Protein AF-A0A537UPV2-F1 (afdb_monomer_lite)

Radius of gyration: 10.25 Å; chains: 1; bounding box: 26×12×23 Å

Sequence (36 aa):
GECGVFTYEIAETKVTQVMDFARKHQHPLQCVMEKK

pLDDT: mean 96.15, std 3.23, range [80.75, 98.31]

Structure (mmCIF, N/CA/C/O backbone):
data_AF-A0A537UPV2-F1
#
_entry.id   AF-A0A537UPV2-F1
#
loop_
_atom_site.group_PDB
_atom_site.id
_atom_site.type_symbol
_atom_site.label_atom_id
_atom_site.label_alt_id
_atom_site.label_comp_id
_atom_site.label_asym_id
_atom_site.label_entity_id
_atom_site.label_seq_id
_atom_site.pdbx_PDB_ins_code
_atom_site.Cartn_x
_atom_site.Cartn_y
_atom_site.Cartn_z
_atom_site.oc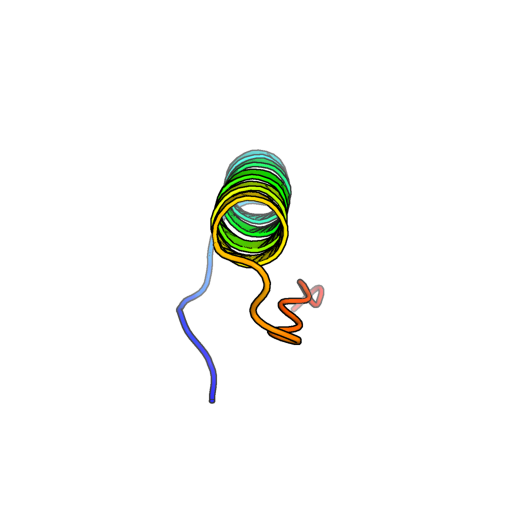cupancy
_atom_site.B_iso_or_equiv
_atom_site.auth_seq_id
_atom_site.auth_comp_id
_atom_site.auth_asym_id
_atom_site.auth_atom_id
_atom_site.pdbx_PDB_model_num
ATOM 1 N N . GLY A 1 1 ? -12.805 -1.734 -8.449 1.00 90.50 1 GLY A N 1
ATOM 2 C CA . GLY A 1 1 ? -13.722 -2.502 -7.585 1.00 90.50 1 GLY A CA 1
ATOM 3 C C . GLY A 1 1 ? -13.373 -2.230 -6.138 1.00 90.50 1 GLY A C 1
ATOM 4 O O . GLY A 1 1 ? -12.246 -1.823 -5.887 1.00 90.50 1 GLY A O 1
ATOM 5 N N . GLU A 1 2 ? -14.316 -2.414 -5.214 1.00 94.56 2 GLU A N 1
ATOM 6 C CA . GLU A 1 2 ? -14.058 -2.267 -3.774 1.00 94.56 2 GLU A CA 1
ATOM 7 C C . GLU A 1 2 ? -13.247 -3.470 -3.267 1.00 94.56 2 GLU A C 1
ATOM 9 O O . GLU A 1 2 ? -13.678 -4.612 -3.408 1.00 94.56 2 GLU A O 1
ATOM 14 N N . CYS A 1 3 ? -12.060 -3.220 -2.710 1.00 94.06 3 CYS A N 1
ATOM 15 C CA . CYS A 1 3 ? -11.184 -4.275 -2.185 1.00 94.06 3 CYS A CA 1
ATOM 16 C C . CYS A 1 3 ? -11.551 -4.707 -0.752 1.00 94.06 3 CYS A C 1
ATOM 18 O O . CYS A 1 3 ? -11.151 -5.788 -0.326 1.00 94.06 3 CYS A O 1
ATOM 20 N N . GLY A 1 4 ? -12.261 -3.858 0.001 1.00 95.88 4 GLY A N 1
ATOM 21 C CA . GLY A 1 4 ? -12.706 -4.112 1.373 1.00 95.88 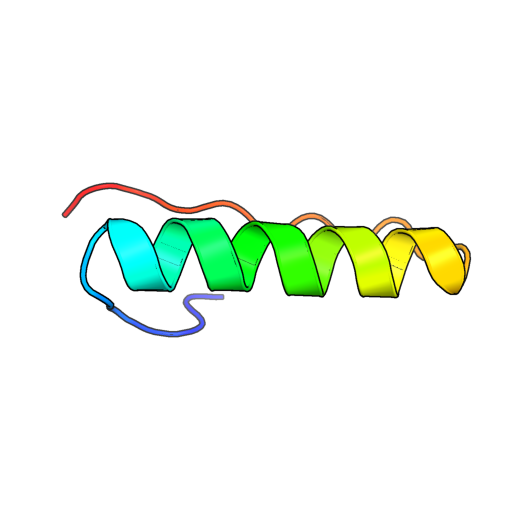4 GLY A CA 1
ATOM 22 C C . GLY A 1 4 ? -12.832 -2.837 2.214 1.00 95.88 4 GLY A C 1
ATOM 23 O O . GLY A 1 4 ? -12.319 -1.783 1.836 1.00 95.88 4 GLY A O 1
ATOM 24 N N . VAL A 1 5 ? -13.490 -2.952 3.370 1.00 96.75 5 VAL A N 1
ATOM 25 C CA . VAL A 1 5 ? -13.638 -1.876 4.364 1.00 96.75 5 VAL A CA 1
ATOM 26 C C . VAL A 1 5 ? -12.718 -2.162 5.547 1.00 96.75 5 VAL A C 1
ATOM 28 O O . VAL A 1 5 ? -12.727 -3.259 6.103 1.00 96.75 5 VAL A O 1
ATOM 31 N N . PHE A 1 6 ? -11.922 -1.167 5.932 1.00 96.19 6 PHE A N 1
ATOM 32 C CA . PHE A 1 6 ? -10.951 -1.265 7.017 1.00 96.19 6 PHE A CA 1
ATOM 33 C C . PHE A 1 6 ? -11.019 -0.017 7.898 1.00 96.19 6 PHE A C 1
ATOM 35 O O . PHE A 1 6 ? -11.564 1.011 7.497 1.00 96.19 6 PHE A O 1
ATOM 42 N N . THR A 1 7 ? -10.426 -0.087 9.090 1.00 97.88 7 THR A N 1
ATOM 43 C CA . THR A 1 7 ? -10.136 1.119 9.872 1.00 97.88 7 THR A CA 1
ATOM 44 C C . THR A 1 7 ? -9.147 2.008 9.116 1.00 97.88 7 THR A C 1
ATOM 46 O O . THR A 1 7 ? -8.374 1.519 8.290 1.00 97.88 7 THR A O 1
ATOM 49 N N . TYR A 1 8 ? -9.162 3.312 9.407 1.00 96.00 8 TYR A N 1
ATOM 50 C CA . TYR A 1 8 ? -8.343 4.306 8.704 1.00 96.00 8 TYR A CA 1
ATOM 51 C C . TYR A 1 8 ? -6.861 3.902 8.613 1.00 96.00 8 TYR A C 1
ATOM 53 O O . TYR A 1 8 ? -6.311 3.828 7.519 1.00 96.00 8 TYR A O 1
ATOM 61 N N . GLU A 1 9 ? -6.245 3.555 9.745 1.00 96.94 9 GLU A N 1
ATOM 62 C CA . GLU A 1 9 ? -4.818 3.204 9.825 1.00 96.94 9 GLU A CA 1
ATOM 63 C C . GLU A 1 9 ? -4.470 1.968 8.977 1.00 96.94 9 GLU A C 1
ATOM 65 O O . GLU A 1 9 ? -3.438 1.916 8.300 1.00 96.94 9 GLU A O 1
ATOM 70 N N . ILE A 1 10 ? -5.365 0.973 8.965 1.00 97.38 10 ILE A N 1
ATOM 71 C CA . ILE A 1 10 ? -5.192 -0.243 8.166 1.00 97.38 10 ILE A CA 1
ATOM 72 C C . ILE A 1 10 ? -5.374 0.069 6.675 1.00 97.38 10 ILE A C 1
ATOM 74 O O . ILE A 1 10 ? -4.604 -0.431 5.852 1.00 97.38 10 ILE A O 1
ATOM 78 N N . ALA A 1 11 ? -6.367 0.886 6.313 1.00 97.69 11 ALA A N 1
ATOM 79 C CA . ALA A 1 11 ? -6.612 1.289 4.930 1.00 97.69 11 ALA A CA 1
ATOM 80 C C . ALA A 1 11 ? -5.422 2.071 4.350 1.00 97.69 11 ALA A C 1
ATOM 82 O O . ALA A 1 11 ? -4.937 1.729 3.271 1.00 97.69 11 ALA A O 1
ATOM 83 N N . GLU A 1 12 ? -4.902 3.051 5.090 1.00 97.12 12 GLU A N 1
ATOM 84 C CA . GLU A 1 12 ? -3.759 3.883 4.693 1.00 97.12 12 GLU A CA 1
ATOM 85 C C . GLU A 1 12 ? -2.496 3.039 4.463 1.00 97.12 12 GLU A C 1
ATOM 87 O O . GLU A 1 12 ? -1.831 3.142 3.422 1.00 97.12 12 GLU A O 1
ATOM 92 N N . THR A 1 13 ? -2.216 2.120 5.392 1.00 98.06 13 THR A N 1
ATOM 93 C CA . THR A 1 13 ? -1.079 1.198 5.287 1.00 98.06 13 THR A CA 1
ATOM 94 C C . THR A 1 13 ? -1.206 0.294 4.057 1.00 98.06 13 THR A C 1
ATOM 96 O O . THR A 1 13 ? -0.249 0.137 3.295 1.00 98.06 13 THR A O 1
ATOM 99 N N . LYS A 1 14 ? -2.391 -0.284 3.818 1.00 97.62 14 LYS A N 1
ATOM 100 C CA . LYS A 1 14 ? -2.637 -1.178 2.675 1.00 97.62 14 LYS A CA 1
ATOM 101 C C . LYS A 1 14 ? -2.522 -0.456 1.334 1.00 97.62 14 LYS A C 1
ATOM 103 O O . LYS A 1 14 ? -1.904 -0.999 0.420 1.00 97.62 14 LYS A O 1
ATOM 108 N N . VAL A 1 15 ? -3.075 0.753 1.215 1.00 97.69 15 VAL A N 1
ATOM 109 C CA . VAL A 1 15 ? -2.958 1.562 -0.010 1.00 97.69 15 VAL A CA 1
ATOM 110 C C . VAL A 1 15 ? -1.487 1.817 -0.328 1.00 97.69 15 VAL A C 1
ATOM 112 O O . VAL A 1 15 ? -1.052 1.568 -1.451 1.00 97.69 15 VAL A O 1
ATOM 115 N N . THR A 1 16 ? -0.699 2.226 0.668 1.00 97.69 16 THR A N 1
ATOM 116 C CA . THR A 1 16 ? 0.736 2.488 0.492 1.00 97.69 16 THR A CA 1
ATOM 117 C C . THR A 1 16 ? 1.485 1.238 0.029 1.00 97.69 16 THR A C 1
ATOM 119 O O . THR A 1 16 ? 2.199 1.289 -0.972 1.00 97.69 16 THR A O 1
ATOM 122 N N . GLN A 1 17 ? 1.254 0.092 0.680 1.00 98.06 17 GLN A N 1
ATOM 123 C CA . GLN A 1 17 ? 1.879 -1.185 0.316 1.00 98.06 17 GLN A CA 1
ATOM 124 C C . GLN A 1 17 ? 1.573 -1.606 -1.128 1.00 98.06 17 GLN A C 1
ATOM 126 O O . GLN A 1 17 ? 2.482 -2.001 -1.860 1.00 98.06 17 GLN A O 1
ATOM 131 N N . VAL A 1 18 ? 0.310 -1.506 -1.556 1.00 97.81 18 VAL A N 1
ATOM 132 C CA . VAL A 1 18 ? -0.107 -1.862 -2.923 1.00 97.81 18 VAL A CA 1
ATOM 133 C C . VAL A 1 18 ? 0.530 -0.925 -3.946 1.00 97.81 18 VAL A C 1
ATOM 135 O O . VAL A 1 18 ? 1.068 -1.383 -4.956 1.00 97.81 18 VAL A O 1
ATOM 138 N N . MET A 1 19 ? 0.507 0.379 -3.673 1.00 97.88 19 MET A N 1
ATOM 139 C CA . MET A 1 19 ? 1.076 1.388 -4.565 1.00 97.88 19 MET A CA 1
ATOM 140 C C . MET A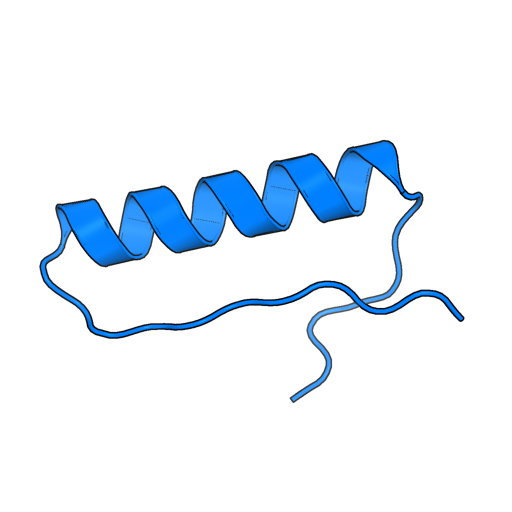 1 19 ? 2.596 1.231 -4.703 1.00 97.88 19 MET A C 1
ATOM 142 O O . MET A 1 19 ? 3.124 1.302 -5.812 1.00 97.88 19 MET A O 1
ATOM 146 N N . ASP A 1 20 ? 3.305 0.961 -3.605 1.00 98.06 20 ASP A N 1
ATOM 147 C CA . ASP A 1 20 ? 4.744 0.682 -3.626 1.00 98.06 20 ASP A CA 1
ATOM 14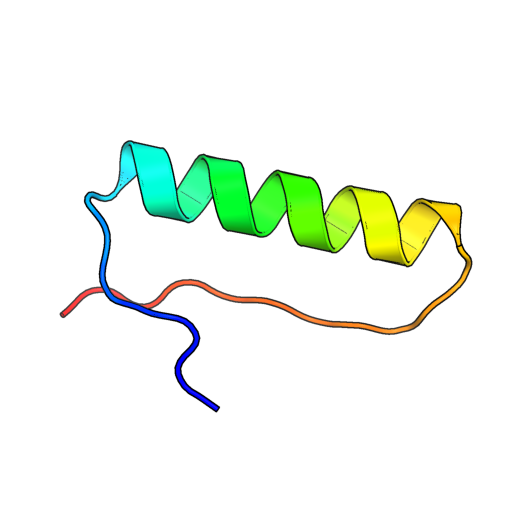8 C C . ASP A 1 20 ? 5.075 -0.589 -4.401 1.00 98.06 20 ASP A C 1
ATOM 150 O O . ASP A 1 20 ? 6.019 -0.606 -5.193 1.00 98.06 20 ASP A O 1
ATOM 154 N N . PHE A 1 21 ? 4.300 -1.654 -4.19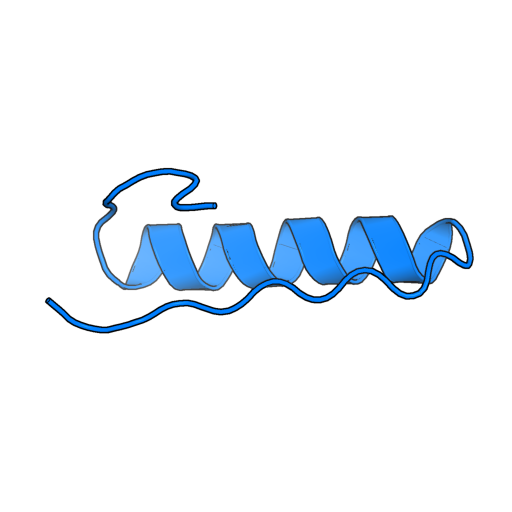4 1.00 98.31 21 PHE A N 1
ATOM 155 C CA . PHE A 1 21 ? 4.495 -2.910 -4.904 1.00 98.31 21 PHE A CA 1
ATOM 156 C C . PHE A 1 21 ? 4.305 -2.737 -6.414 1.00 98.31 21 PHE A C 1
ATOM 158 O O . PHE A 1 21 ? 5.144 -3.194 -7.191 1.00 98.31 21 PHE A O 1
ATOM 165 N N . ALA A 1 22 ? 3.257 -2.024 -6.832 1.00 98.12 22 ALA A N 1
ATOM 166 C CA . ALA A 1 22 ? 2.997 -1.747 -8.239 1.00 98.12 22 ALA A CA 1
ATOM 167 C C . ALA A 1 22 ? 4.106 -0.909 -8.885 1.00 98.12 22 ALA A C 1
ATOM 169 O O . ALA A 1 22 ? 4.600 -1.268 -9.954 1.00 98.12 22 ALA A O 1
ATOM 170 N N . ARG A 1 23 ? 4.562 0.154 -8.206 1.00 97.19 23 ARG A N 1
ATOM 171 C CA . ARG A 1 23 ? 5.677 0.984 -8.685 1.00 97.19 23 ARG A CA 1
ATOM 172 C C . ARG A 1 23 ? 6.963 0.180 -8.849 1.00 97.19 23 ARG A C 1
ATOM 174 O O . ARG A 1 23 ? 7.623 0.305 -9.878 1.00 97.19 23 ARG A O 1
ATOM 181 N N . LYS A 1 24 ? 7.300 -0.675 -7.875 1.00 98.31 24 LYS A N 1
ATOM 182 C CA . LYS A 1 24 ? 8.489 -1.548 -7.930 1.00 98.31 24 LYS A CA 1
ATOM 183 C C . LYS A 1 24 ? 8.481 -2.486 -9.139 1.00 98.31 24 LYS A C 1
ATOM 185 O O . LYS A 1 24 ? 9.544 -2.781 -9.671 1.00 98.31 24 LYS A O 1
ATOM 190 N N . HIS A 1 25 ? 7.301 -2.910 -9.585 1.00 98.31 25 HIS A N 1
ATOM 191 C CA . HIS A 1 25 ? 7.127 -3.790 -10.744 1.00 98.31 25 HIS A CA 1
ATOM 192 C C . HIS A 1 25 ? 6.759 -3.033 -12.028 1.00 98.31 25 HIS A C 1
ATOM 194 O O . HIS A 1 25 ? 6.349 -3.649 -13.005 1.00 98.31 25 HIS A O 1
ATOM 200 N N . GLN A 1 26 ? 6.918 -1.703 -12.045 1.00 97.62 26 GLN A N 1
ATOM 201 C CA . GLN A 1 26 ? 6.658 -0.858 -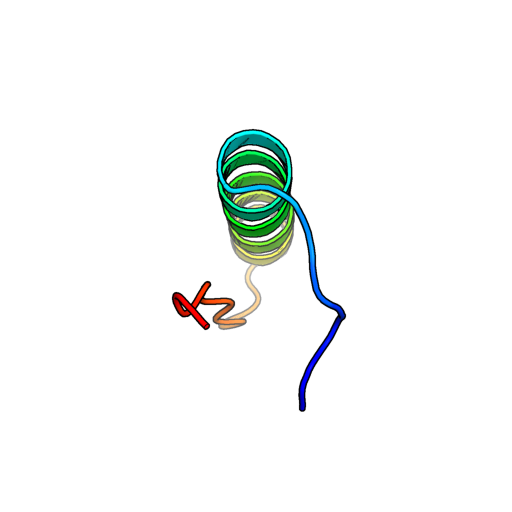13.217 1.00 97.62 26 GLN A CA 1
ATOM 202 C C . GLN A 1 26 ? 5.218 -0.986 -13.748 1.00 97.62 26 GLN A C 1
ATOM 204 O O . GLN A 1 26 ? 4.965 -0.887 -14.949 1.00 97.62 26 GLN A O 1
ATOM 209 N N . HIS A 1 27 ? 4.253 -1.187 -12.848 1.00 97.94 27 HIS A N 1
ATOM 210 C CA . HIS A 1 27 ? 2.836 -1.240 -13.185 1.00 97.94 27 HIS A CA 1
ATOM 211 C C . HIS A 1 27 ? 2.142 0.091 -12.864 1.00 97.94 27 HIS A C 1
ATOM 213 O O . HIS A 1 27 ? 2.347 0.636 -11.777 1.00 97.94 27 HIS A O 1
ATOM 219 N N . PRO A 1 28 ? 1.259 0.599 -13.747 1.00 96.88 28 PRO A N 1
ATOM 220 C CA . PRO A 1 28 ? 0.559 1.871 -13.554 1.00 96.88 28 PRO A CA 1
ATOM 221 C C . PRO A 1 28 ? -0.661 1.739 -12.621 1.00 96.88 28 PRO A C 1
ATOM 223 O O . PRO A 1 28 ? -1.655 2.442 -12.789 1.00 96.88 28 PRO A O 1
ATOM 226 N N . LEU A 1 29 ? -0.638 0.796 -11.674 1.00 96.62 29 LEU A N 1
ATOM 227 C CA . LEU A 1 29 ? -1.777 0.544 -10.793 1.00 96.62 29 LEU A CA 1
ATOM 228 C C . LEU A 1 29 ? -2.022 1.749 -9.879 1.00 96.62 29 LEU A C 1
ATOM 230 O O . LEU A 1 29 ? -1.086 2.309 -9.309 1.00 96.62 29 LEU A O 1
ATOM 234 N N . GLN A 1 30 ? -3.298 2.076 -9.680 1.00 94.56 30 GLN A N 1
ATOM 235 C CA . GLN A 1 30 ? -3.743 3.071 -8.716 1.00 94.56 30 GLN A CA 1
ATOM 236 C C . GLN A 1 30 ? -4.711 2.442 -7.712 1.00 94.56 30 GLN A C 1
ATOM 238 O O . GLN A 1 30 ? -5.675 1.775 -8.084 1.00 94.56 30 GLN A O 1
ATOM 243 N N . CYS A 1 31 ? -4.448 2.675 -6.430 1.00 95.88 31 CYS A N 1
ATOM 244 C CA . CYS A 1 31 ? -5.282 2.280 -5.307 1.00 95.88 31 CYS A CA 1
ATOM 245 C C . CYS A 1 31 ? -5.547 3.519 -4.445 1.00 95.88 31 CYS A C 1
ATOM 247 O O . CYS A 1 31 ? -4.636 4.313 -4.208 1.00 95.88 31 CYS A O 1
ATOM 249 N N . VAL A 1 32 ? -6.794 3.696 -4.013 1.00 95.38 32 VAL A N 1
ATOM 250 C CA . VAL A 1 32 ? -7.242 4.825 -3.189 1.00 95.38 32 VAL A CA 1
ATOM 251 C C . VAL A 1 32 ? -8.094 4.307 -2.035 1.00 95.38 32 VAL A C 1
ATOM 253 O O . VAL A 1 32 ? -8.686 3.232 -2.134 1.00 95.38 32 VAL A O 1
ATOM 256 N N . MET A 1 33 ? -8.149 5.073 -0.947 1.00 96.00 33 MET A N 1
ATOM 257 C CA . MET A 1 33 ? -9.074 4.839 0.160 1.00 96.00 33 MET A CA 1
ATOM 258 C C . MET A 1 33 ? -10.133 5.938 0.190 1.00 96.00 33 MET A C 1
ATOM 260 O O . MET A 1 33 ? -9.832 7.103 -0.068 1.00 96.00 33 MET A O 1
ATOM 264 N N . GLU A 1 34 ? -11.358 5.569 0.544 1.00 95.75 34 GLU A N 1
ATOM 265 C CA . GLU A 1 34 ? -12.491 6.482 0.682 1.00 95.75 34 GLU A CA 1
ATOM 266 C C . GLU A 1 34 ? -13.083 6.331 2.087 1.00 95.75 34 GLU A C 1
ATOM 268 O O . GLU A 1 34 ? -13.172 5.219 2.614 1.00 95.75 34 GLU A O 1
ATOM 273 N N . LYS A 1 35 ? -13.463 7.452 2.715 1.00 89.94 35 LYS A N 1
ATOM 274 C CA . LYS A 1 35 ? -14.172 7.427 4.001 1.00 89.94 35 LYS A CA 1
ATOM 275 C C . LYS A 1 35 ? -15.626 7.031 3.749 1.00 89.94 35 LYS A C 1
ATOM 277 O O . LYS A 1 35 ? -16.261 7.616 2.873 1.00 89.94 35 LYS A O 1
ATOM 282 N N . LYS A 1 36 ? -16.127 6.073 4.528 1.00 80.75 36 LYS A N 1
ATOM 283 C CA . LYS A 1 36 ? -17.548 5.720 4.588 1.00 80.75 36 LYS A CA 1
ATOM 284 C C . LYS A 1 36 ? -18.166 6.195 5.892 1.00 80.75 36 LYS A C 1
ATOM 286 O O . LYS A 1 36 ? -17.415 6.275 6.891 1.00 80.75 36 LYS A O 1
#

Secondary structure (DSSP, 8-state):
-------HHHHHHHHHHHHHHHHHTT----------

Foldseek 3Di:
DDPDDDPPVVQVVVQVVVVVVCVVVVHPDHDDDDDD